Protein AF-A0A0M3JPG9-F1 (afdb_monomer_lite)

InterPro domains:
  IPR006166 ERCC4 domain [PF02732] (2-61)
  IPR011335 Restriction endonuclease type II-like [SSF52980] (1-60)

Secondary structure (DSSP, 8-state):
--GGGSSHHHHHHHTT--------SS-SEEEETTEEE----HHHHHHHHHTTHHHHHHHHHHHHHTT-

Structure (mmCIF, N/CA/C/O backbone):
data_AF-A0A0M3JPG9-F1
#
_entry.id   AF-A0A0M3JPG9-F1
#
loop_
_atom_site.group_PDB
_atom_site.id
_atom_site.type_symbol
_atom_site.label_atom_id
_atom_site.label_alt_id
_atom_site.label_comp_id
_atom_site.label_asym_id
_atom_site.label_entity_id
_atom_site.label_seq_id
_atom_site.pdbx_PDB_ins_code
_atom_site.Cartn_x
_atom_site.Cartn_y
_atom_site.Cartn_z
_atom_site.occupancy
_atom_site.B_iso_or_equiv
_atom_site.auth_seq_id
_atom_site.auth_comp_id
_atom_site.auth_asym_id
_atom_site.auth_atom_id
_atom_site.pdbx_PDB_model_num
ATOM 1 N N . MET A 1 1 ? -8.431 10.772 -0.499 1.00 54.66 1 MET A N 1
ATOM 2 C CA . MET A 1 1 ? -9.679 10.594 -1.287 1.00 54.66 1 MET A CA 1
ATOM 3 C C . MET A 1 1 ? -9.598 9.504 -2.361 1.00 54.66 1 MET A C 1
ATOM 5 O O . MET A 1 1 ? -10.632 8.927 -2.646 1.00 54.66 1 MET A O 1
ATOM 9 N N . ARG A 1 2 ? -8.422 9.196 -2.944 1.00 67.31 2 ARG A N 1
ATOM 10 C CA . ARG A 1 2 ? -8.285 8.218 -4.046 1.00 67.31 2 ARG A CA 1
ATOM 11 C C . ARG A 1 2 ? -8.787 6.807 -3.709 1.00 67.31 2 ARG A C 1
ATOM 13 O O . ARG A 1 2 ? -9.624 6.307 -4.447 1.00 67.31 2 ARG A O 1
ATOM 20 N N . GLU A 1 3 ? -8.370 6.217 -2.585 1.00 75.44 3 GLU A N 1
ATOM 21 C CA . GLU A 1 3 ? -8.810 4.852 -2.246 1.00 75.44 3 GLU A CA 1
ATOM 22 C C . GLU A 1 3 ? -10.167 4.747 -1.541 1.00 75.44 3 GLU A C 1
ATOM 24 O O . GLU A 1 3 ? -10.778 3.687 -1.547 1.00 75.44 3 GLU A O 1
ATOM 29 N N . PHE A 1 4 ? -10.716 5.847 -1.019 1.00 72.44 4 PHE A N 1
ATOM 30 C CA . PHE A 1 4 ? -12.089 5.847 -0.485 1.00 72.44 4 PHE A CA 1
ATOM 31 C C . PHE A 1 4 ? -13.162 5.681 -1.570 1.00 72.44 4 PHE A C 1
ATOM 33 O O . PHE A 1 4 ? -14.317 5.426 -1.246 1.00 72.44 4 PHE A O 1
ATOM 40 N N . ASN A 1 5 ? -12.781 5.802 -2.844 1.00 78.56 5 ASN A N 1
ATOM 41 C CA . ASN A 1 5 ? -13.653 5.516 -3.978 1.00 78.56 5 ASN A CA 1
ATOM 42 C C . ASN A 1 5 ? -13.662 4.027 -4.363 1.00 78.56 5 ASN A C 1
ATOM 44 O O . ASN A 1 5 ? -14.439 3.641 -5.234 1.00 78.56 5 ASN A O 1
ATOM 48 N N . SER A 1 6 ? -12.804 3.194 -3.763 1.00 83.12 6 SER A N 1
ATOM 49 C CA . SER A 1 6 ? -12.833 1.745 -3.959 1.00 83.12 6 SER A CA 1
ATOM 50 C C . SER A 1 6 ? -13.626 1.051 -2.852 1.00 83.12 6 SER A C 1
ATOM 52 O O . SER A 1 6 ? -13.846 1.593 -1.771 1.00 83.12 6 SER A O 1
ATOM 54 N N . GLU A 1 7 ? -14.069 -0.179 -3.111 1.00 89.12 7 GLU A 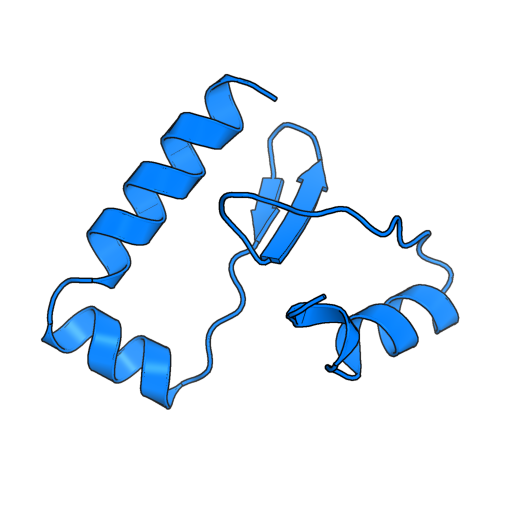N 1
ATOM 55 C CA . GLU A 1 7 ? -14.832 -0.957 -2.128 1.00 89.12 7 GLU A CA 1
ATOM 56 C C . GLU A 1 7 ? -13.961 -1.505 -0.986 1.00 89.12 7 GLU A C 1
ATOM 58 O O . GLU A 1 7 ? -14.482 -1.903 0.060 1.00 89.12 7 GLU A O 1
ATOM 63 N N . LEU A 1 8 ? -12.634 -1.547 -1.168 1.00 90.56 8 LEU A N 1
ATOM 64 C CA . LEU A 1 8 ? -11.732 -2.260 -0.265 1.00 90.56 8 LEU A CA 1
ATOM 65 C C . LEU A 1 8 ? -11.726 -1.672 1.158 1.00 90.56 8 LEU A C 1
ATOM 67 O O . LEU A 1 8 ? -11.924 -2.457 2.090 1.00 90.56 8 LEU A O 1
ATOM 71 N N . PRO A 1 9 ? -11.599 -0.343 1.373 1.00 90.94 9 PRO A N 1
ATOM 72 C CA . PRO A 1 9 ? -11.678 0.231 2.717 1.00 90.94 9 PRO A CA 1
ATOM 73 C C . PRO A 1 9 ? -12.991 -0.117 3.425 1.00 90.94 9 PRO A C 1
ATOM 75 O O . PRO A 1 9 ? -12.993 -0.460 4.604 1.00 90.94 9 PRO A O 1
ATOM 78 N N . THR A 1 10 ? -14.116 -0.103 2.701 1.00 91.69 10 THR A N 1
ATOM 79 C CA . THR A 1 10 ? -15.429 -0.447 3.263 1.00 91.69 10 THR A CA 1
ATOM 80 C C . THR A 1 10 ? -15.525 -1.922 3.646 1.00 91.69 10 THR A C 1
ATOM 82 O O . THR A 1 10 ? -16.060 -2.246 4.707 1.00 91.69 10 THR A O 1
ATOM 85 N N . VAL A 1 11 ? -15.025 -2.832 2.806 1.00 93.94 11 VAL A N 1
ATOM 86 C CA . VAL A 1 11 ? -15.040 -4.275 3.097 1.00 93.94 11 VAL A CA 1
ATOM 87 C C . VAL A 1 11 ? -14.166 -4.598 4.307 1.00 93.94 11 VAL A C 1
ATOM 89 O O . VAL A 1 11 ? -14.585 -5.373 5.166 1.00 93.94 11 VAL A O 1
ATOM 92 N N . VAL A 1 12 ? -12.978 -3.998 4.391 1.00 92.88 12 VAL A N 1
ATOM 93 C CA . VAL A 1 12 ? -12.041 -4.185 5.508 1.00 92.88 12 VAL A CA 1
ATOM 94 C C . VAL A 1 12 ? -12.646 -3.661 6.813 1.00 92.88 12 VAL A C 1
ATOM 96 O O . VAL A 1 12 ? -12.666 -4.388 7.806 1.00 92.88 12 VAL A O 1
ATOM 99 N N . TYR A 1 13 ? -13.267 -2.479 6.779 1.00 93.69 13 TYR A N 1
ATOM 100 C CA . TYR A 1 13 ? -13.991 -1.927 7.925 1.00 93.69 13 TYR A CA 1
ATOM 101 C C . TYR A 1 13 ? -15.121 -2.846 8.409 1.00 93.69 13 TYR A C 1
ATOM 103 O O . TYR A 1 13 ? -15.205 -3.187 9.587 1.00 93.69 13 TYR A O 1
ATOM 111 N N . LYS A 1 14 ? -15.959 -3.343 7.488 1.00 94.81 14 LYS A N 1
ATOM 112 C CA . LYS A 1 14 ? -17.055 -4.276 7.814 1.00 94.81 14 LYS A CA 1
ATOM 113 C C . LYS A 1 14 ? -16.576 -5.610 8.394 1.00 94.81 14 LYS A C 1
ATOM 115 O O . LYS A 1 14 ? -17.357 -6.291 9.052 1.00 94.81 14 LYS A O 1
ATOM 120 N N . ARG A 1 15 ? -15.320 -5.996 8.153 1.00 96.06 15 ARG A N 1
ATOM 121 C CA . ARG A 1 15 ? -14.692 -7.195 8.733 1.00 96.06 15 ARG A CA 1
ATOM 122 C C . ARG A 1 15 ? -14.102 -6.957 10.129 1.00 96.06 15 ARG A C 1
ATOM 124 O O . ARG A 1 15 ? -13.551 -7.891 10.701 1.00 96.06 15 ARG A O 1
ATOM 131 N N . GLY A 1 16 ? -14.252 -5.754 10.684 1.00 94.62 16 GLY A N 1
ATOM 132 C CA . GLY A 1 16 ? -13.839 -5.417 12.046 1.00 94.62 16 GLY A CA 1
ATOM 133 C C . GLY A 1 16 ? -12.430 -4.835 12.159 1.00 94.62 16 GLY A C 1
ATOM 134 O O . GLY A 1 16 ? -11.928 -4.698 13.270 1.00 94.62 16 GLY A O 1
ATOM 135 N N . THR A 1 17 ? -11.783 -4.493 11.042 1.00 94.00 17 THR A N 1
ATOM 136 C CA . THR A 1 17 ? -10.521 -3.745 11.059 1.00 94.00 17 THR A CA 1
ATOM 137 C C . THR A 1 17 ? -10.821 -2.253 11.122 1.00 94.00 17 THR A C 1
ATOM 139 O O . THR A 1 17 ? -11.622 -1.757 10.334 1.00 94.00 17 THR A O 1
ATOM 142 N N . ASP A 1 18 ? -10.175 -1.529 12.033 1.00 93.69 18 ASP A N 1
ATOM 143 C CA . ASP A 1 18 ? -10.316 -0.076 12.070 1.00 93.69 18 ASP A CA 1
ATOM 144 C C . ASP A 1 18 ? -9.642 0.557 10.845 1.00 93.69 18 ASP A C 1
ATOM 146 O O . ASP A 1 18 ? -8.518 0.203 10.482 1.00 93.69 18 ASP A O 1
ATOM 150 N N . VAL A 1 19 ? -10.349 1.467 10.178 1.00 92.62 19 VAL A N 1
ATOM 151 C CA . VAL A 1 19 ? -9.888 2.111 8.944 1.00 92.62 19 VAL A CA 1
ATOM 152 C C . VAL A 1 19 ? -9.847 3.607 9.180 1.00 92.62 19 VAL A C 1
ATOM 154 O O . VAL A 1 19 ? -10.875 4.284 9.207 1.00 92.62 19 VAL A O 1
ATOM 157 N N . ILE A 1 20 ? -8.632 4.128 9.309 1.00 92.06 20 ILE A N 1
ATOM 158 C CA . ILE A 1 20 ? -8.393 5.549 9.536 1.00 92.06 20 ILE A CA 1
ATOM 159 C C . ILE A 1 20 ? -8.208 6.236 8.185 1.00 92.06 20 ILE A C 1
ATOM 161 O O . ILE A 1 20 ? -7.338 5.877 7.390 1.00 92.06 20 ILE A O 1
ATOM 165 N N . ALA A 1 21 ? -9.032 7.248 7.918 1.00 90.69 21 ALA A N 1
ATOM 166 C CA . ALA A 1 21 ? -8.891 8.065 6.724 1.00 90.69 21 ALA A CA 1
ATOM 167 C C . ALA A 1 21 ? -7.671 8.987 6.850 1.00 90.69 21 ALA A C 1
ATOM 169 O O . ALA A 1 21 ? -7.676 9.923 7.646 1.00 90.69 21 ALA A O 1
ATOM 170 N N . ALA A 1 22 ? -6.654 8.756 6.023 1.00 89.81 22 ALA A N 1
ATOM 171 C CA . ALA A 1 22 ? -5.476 9.610 5.924 1.00 89.81 22 ALA A CA 1
ATOM 172 C C . ALA A 1 22 ? -5.200 9.986 4.463 1.00 89.81 22 ALA A C 1
ATOM 174 O O . ALA A 1 22 ? -5.592 9.283 3.527 1.00 89.81 22 ALA A O 1
ATOM 175 N N . THR A 1 23 ? -4.528 11.118 4.262 1.00 89.44 23 THR A N 1
ATOM 176 C CA . THR A 1 23 ? -3.939 11.452 2.961 1.00 89.44 23 THR A CA 1
ATOM 177 C C . THR A 1 23 ? -2.476 11.053 3.013 1.00 89.44 23 THR A C 1
ATOM 179 O O . THR A 1 23 ? -1.715 11.640 3.774 1.00 89.44 23 THR A O 1
ATOM 182 N N . LEU A 1 24 ? -2.113 10.039 2.233 1.00 88.75 24 LEU A N 1
ATOM 183 C CA . LEU A 1 24 ? -0.746 9.546 2.125 1.00 88.75 24 LEU A CA 1
ATOM 184 C C . LEU A 1 24 ? -0.079 10.163 0.892 1.00 88.75 24 LEU A C 1
ATOM 186 O O . LEU A 1 24 ? -0.709 10.286 -0.163 1.00 88.75 24 LEU A O 1
ATOM 190 N N . GLU A 1 25 ? 1.183 10.566 1.031 1.00 88.31 25 GLU A N 1
ATOM 191 C CA . GLU A 1 25 ? 1.983 11.064 -0.096 1.00 88.31 25 GLU A CA 1
ATOM 192 C C . GLU A 1 25 ? 2.470 9.918 -0.996 1.00 88.31 25 GLU A C 1
ATOM 194 O O . GLU A 1 25 ? 2.589 10.097 -2.209 1.00 88.31 25 GLU A O 1
ATOM 199 N N . VAL A 1 26 ? 2.699 8.738 -0.409 1.00 89.19 26 VAL A N 1
ATOM 200 C CA . VAL A 1 26 ? 3.101 7.493 -1.082 1.00 89.19 26 VAL A CA 1
ATOM 201 C C . VAL A 1 26 ? 2.335 6.304 -0.495 1.00 89.19 26 VAL A C 1
ATOM 203 O O . VAL A 1 26 ? 1.923 6.364 0.664 1.00 89.19 26 VAL A O 1
ATOM 206 N N . ALA A 1 27 ? 2.207 5.221 -1.271 1.00 91.81 27 ALA A N 1
ATOM 207 C CA . ALA A 1 27 ? 1.403 4.038 -0.952 1.00 91.81 27 ALA A CA 1
ATOM 208 C C . ALA A 1 27 ? -0.111 4.314 -0.828 1.00 91.81 27 ALA A C 1
ATOM 210 O O . ALA A 1 27 ? -0.568 5.455 -0.741 1.00 91.81 27 ALA A O 1
ATOM 211 N N . ASP A 1 28 ? -0.898 3.238 -0.810 1.00 91.50 28 ASP A N 1
ATOM 212 C CA . ASP A 1 28 ? -2.358 3.289 -0.677 1.00 91.50 28 ASP A CA 1
ATOM 213 C C . ASP A 1 28 ? -2.823 2.957 0.747 1.00 91.50 28 ASP A C 1
ATOM 215 O O . ASP A 1 28 ? -3.826 3.499 1.218 1.00 91.50 28 ASP A O 1
ATOM 219 N N . TYR A 1 29 ? -2.076 2.101 1.453 1.00 92.69 29 TYR A N 1
ATOM 220 C CA . TYR A 1 29 ? -2.355 1.707 2.834 1.00 92.69 29 TYR A CA 1
ATOM 221 C C . TYR A 1 29 ? -1.067 1.609 3.656 1.00 92.69 29 TYR A C 1
ATOM 223 O O . TYR A 1 29 ? -0.042 1.138 3.167 1.00 92.69 29 TYR A O 1
ATOM 231 N N . VAL A 1 30 ? -1.144 1.973 4.936 1.00 93.06 30 VAL A N 1
ATOM 232 C CA . VAL A 1 30 ? -0.105 1.704 5.942 1.00 93.06 30 VAL A CA 1
ATOM 233 C C . VAL A 1 30 ? -0.725 0.797 6.998 1.00 93.06 30 VAL A C 1
ATOM 235 O O . VAL A 1 30 ? -1.708 1.171 7.633 1.00 93.06 30 VAL A O 1
ATOM 238 N N . LEU A 1 31 ? -0.192 -0.417 7.137 1.00 92.25 31 LEU A N 1
ATOM 239 C CA . LEU A 1 31 ? -0.701 -1.427 8.073 1.00 92.25 31 LEU A CA 1
ATOM 240 C C . LEU A 1 31 ? 0.049 -1.390 9.408 1.00 92.25 31 LEU A C 1
ATOM 242 O O . LEU A 1 31 ? -0.510 -1.722 10.450 1.00 92.25 31 LEU A O 1
ATOM 246 N N . SER A 1 32 ? 1.320 -0.996 9.372 1.00 91.19 32 SER A N 1
ATOM 247 C CA . SER A 1 32 ? 2.168 -0.760 10.540 1.00 91.19 32 SER A CA 1
ATOM 248 C C . SER A 1 32 ? 3.307 0.198 10.159 1.00 91.19 32 SER A C 1
ATOM 250 O O . SER A 1 32 ? 3.509 0.433 8.965 1.00 91.19 32 SER A O 1
ATOM 252 N N . PRO A 1 33 ? 4.103 0.706 11.122 1.00 89.38 33 PRO A N 1
ATOM 253 C CA . PRO A 1 33 ? 5.253 1.561 10.809 1.00 89.38 33 PRO A CA 1
ATOM 254 C C . PRO A 1 33 ? 6.277 0.911 9.862 1.00 89.38 33 PRO A C 1
ATOM 256 O O . PRO A 1 33 ? 7.040 1.604 9.211 1.00 89.38 33 PRO A O 1
ATOM 259 N N . GLN A 1 34 ? 6.284 -0.422 9.742 1.00 89.94 34 GLN A N 1
ATOM 260 C CA . GLN A 1 34 ? 7.198 -1.172 8.870 1.00 89.94 34 GLN A CA 1
ATOM 261 C C . GLN A 1 34 ? 6.513 -1.789 7.642 1.00 89.94 34 GLN A C 1
ATOM 263 O O . GLN A 1 34 ? 7.186 -2.422 6.830 1.00 89.94 34 GLN A O 1
ATOM 268 N N . ILE A 1 35 ? 5.187 -1.664 7.509 1.00 91.94 35 ILE A N 1
ATOM 269 C CA . ILE A 1 35 ? 4.424 -2.287 6.421 1.00 91.94 35 ILE A CA 1
ATOM 270 C C . ILE A 1 35 ? 3.522 -1.260 5.734 1.00 91.94 35 ILE A C 1
ATOM 272 O O . ILE A 1 35 ? 2.487 -0.858 6.273 1.00 91.94 35 ILE A O 1
ATOM 276 N N . ALA A 1 36 ? 3.880 -0.908 4.500 1.00 94.06 36 ALA A N 1
ATOM 277 C CA . ALA A 1 36 ? 3.041 -0.165 3.567 1.00 94.06 36 ALA A CA 1
ATOM 278 C C . ALA A 1 36 ? 2.654 -1.043 2.373 1.00 94.06 36 ALA A C 1
ATOM 280 O O . ALA A 1 36 ? 3.379 -1.959 1.979 1.00 94.06 36 ALA A O 1
ATOM 281 N N . VAL A 1 37 ? 1.492 -0.755 1.797 1.00 93.25 37 VAL A N 1
ATOM 282 C CA . VAL A 1 37 ? 0.922 -1.475 0.660 1.00 93.25 37 VAL A CA 1
ATOM 283 C C . VAL A 1 37 ? 0.559 -0.470 -0.426 1.00 93.25 37 VAL A C 1
ATOM 285 O O . VAL A 1 37 ? -0.245 0.434 -0.208 1.00 93.25 37 VAL A O 1
ATOM 288 N N . GLU A 1 38 ? 1.130 -0.660 -1.611 1.00 93.06 38 GLU A N 1
ATOM 289 C CA . GLU A 1 38 ? 0.715 -0.010 -2.857 1.00 93.06 38 GLU A CA 1
ATOM 290 C C . GLU A 1 38 ? -0.222 -0.970 -3.594 1.00 93.06 38 GLU A C 1
ATOM 292 O O . GLU A 1 38 ? 0.151 -2.104 -3.916 1.00 93.06 38 GLU A O 1
ATOM 297 N N . ARG A 1 39 ? -1.447 -0.534 -3.870 1.00 92.38 39 ARG A N 1
ATOM 298 C CA . ARG A 1 39 ? -2.417 -1.303 -4.635 1.00 92.38 39 ARG A CA 1
ATOM 299 C C . ARG A 1 39 ? -2.276 -0.940 -6.107 1.00 92.38 39 ARG A C 1
ATOM 301 O O . ARG A 1 39 ? -2.282 0.215 -6.519 1.00 92.38 39 ARG A O 1
ATOM 308 N N . LYS A 1 40 ? -2.146 -1.957 -6.953 1.00 91.69 40 LYS A N 1
ATOM 309 C CA . LYS A 1 40 ? -1.956 -1.760 -8.391 1.00 91.69 40 LYS A CA 1
ATOM 310 C C . LYS A 1 40 ? -2.811 -2.739 -9.178 1.00 91.69 40 LYS A C 1
ATOM 312 O O . LYS A 1 40 ? -2.884 -3.915 -8.827 1.00 91.69 40 LYS A O 1
ATOM 317 N N . SER A 1 41 ? -3.496 -2.256 -10.215 1.00 93.12 41 SER A N 1
ATOM 318 C CA . SER A 1 41 ? -4.203 -3.141 -11.146 1.00 93.12 41 SER A CA 1
ATOM 319 C C . SER A 1 41 ? -3.195 -3.914 -11.998 1.00 93.12 41 SER A C 1
ATOM 321 O O . SER A 1 41 ? -2.047 -3.492 -12.144 1.00 93.12 41 SER A O 1
ATOM 323 N N . LEU A 1 42 ? -3.620 -5.036 -12.584 1.00 95.88 42 LEU A N 1
ATOM 324 C CA . LEU A 1 42 ? -2.751 -5.838 -13.449 1.00 95.8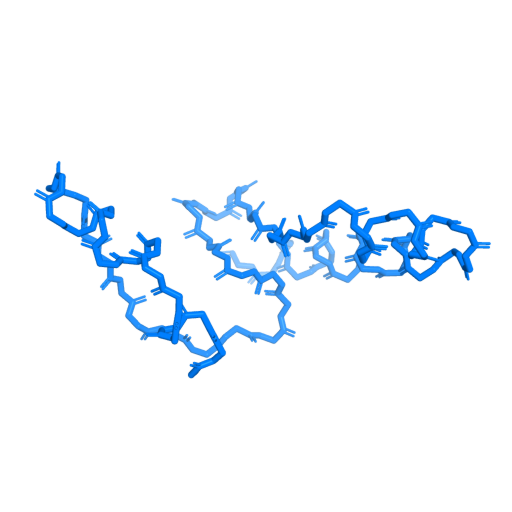8 42 LEU A CA 1
ATOM 325 C C . LEU A 1 42 ? -2.216 -5.019 -14.634 1.00 95.88 42 LEU A C 1
ATOM 327 O O . LEU A 1 42 ? -1.026 -5.079 -14.931 1.00 95.88 42 LEU A O 1
ATOM 331 N N . ASP A 1 43 ? -3.077 -4.214 -15.258 1.00 96.19 43 ASP A N 1
ATOM 332 C CA . ASP A 1 43 ? -2.698 -3.377 -16.398 1.00 96.19 43 ASP A CA 1
ATOM 333 C C . ASP A 1 43 ? -1.710 -2.272 -15.995 1.00 96.19 43 ASP A C 1
ATOM 335 O O . ASP A 1 43 ? -0.711 -2.063 -16.684 1.00 96.19 43 ASP A O 1
ATOM 339 N N . ASP A 1 44 ? -1.934 -1.594 -14.858 1.00 94.50 44 ASP A N 1
ATOM 340 C CA . ASP A 1 44 ? -1.002 -0.571 -14.360 1.00 9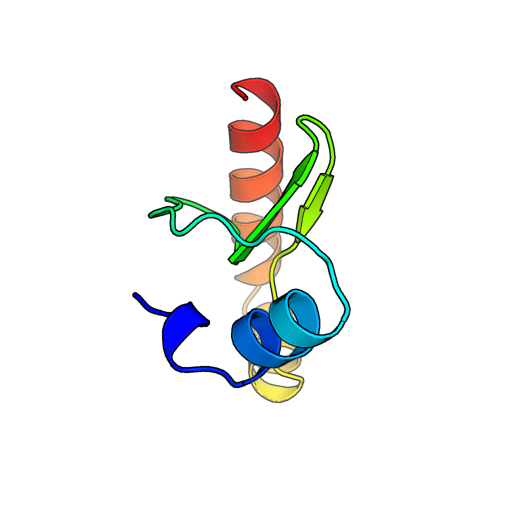4.50 44 ASP A CA 1
ATOM 341 C C . ASP A 1 44 ? 0.334 -1.201 -13.941 1.00 94.50 44 ASP A C 1
ATOM 343 O O . ASP A 1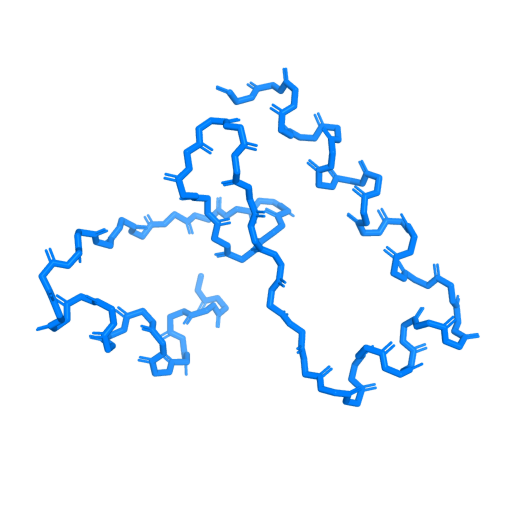 44 ? 1.397 -0.625 -14.175 1.00 94.50 44 ASP A O 1
ATOM 347 N N . LEU A 1 45 ? 0.313 -2.417 -13.387 1.00 96.06 45 LEU A N 1
ATOM 348 C CA . LEU A 1 45 ? 1.520 -3.174 -13.068 1.00 96.06 45 LEU A CA 1
ATOM 349 C C . LEU A 1 45 ? 2.304 -3.530 -14.336 1.00 96.06 45 LEU A C 1
ATOM 351 O O . LEU A 1 45 ? 3.494 -3.238 -14.414 1.00 96.06 45 LEU A O 1
ATOM 355 N N . ALA A 1 46 ? 1.651 -4.102 -15.349 1.00 97.50 46 ALA A N 1
ATOM 356 C CA . ALA A 1 46 ? 2.298 -4.449 -16.611 1.00 97.50 46 ALA A CA 1
ATOM 357 C C . ALA A 1 46 ? 2.913 -3.210 -17.279 1.00 97.50 46 ALA A C 1
ATOM 359 O O . ALA A 1 46 ? 4.089 -3.208 -17.640 1.00 97.50 46 ALA A O 1
ATOM 360 N N . GLN A 1 47 ? 2.152 -2.116 -17.367 1.00 97.44 47 GLN A N 1
ATOM 361 C CA . GLN A 1 47 ? 2.640 -0.871 -17.956 1.00 97.44 47 GLN A CA 1
ATOM 362 C C . GLN A 1 47 ? 3.782 -0.250 -17.145 1.00 97.44 47 GLN A C 1
ATOM 364 O O . GLN A 1 47 ? 4.763 0.207 -17.733 1.00 97.44 47 GLN A O 1
ATOM 369 N N . SER A 1 48 ? 3.672 -0.227 -15.814 1.00 96.31 48 SER A N 1
ATOM 370 C CA . SER A 1 48 ? 4.699 0.340 -14.930 1.00 96.31 48 SER A CA 1
ATOM 371 C C . SER A 1 48 ? 5.998 -0.466 -14.921 1.00 96.31 48 SER A C 1
ATOM 373 O O . SER A 1 48 ? 7.071 0.117 -14.768 1.00 96.31 48 SER A O 1
ATOM 375 N N . LEU A 1 49 ? 5.922 -1.782 -15.128 1.00 97.06 49 LEU A N 1
ATOM 376 C CA . LEU A 1 49 ? 7.085 -2.635 -15.363 1.00 97.06 49 LEU A CA 1
ATOM 377 C C . LEU A 1 49 ? 7.718 -2.324 -16.721 1.00 97.06 49 LEU A C 1
ATOM 379 O O . LEU A 1 49 ? 8.919 -2.074 -16.789 1.00 97.06 49 LEU A O 1
ATOM 383 N N . CYS A 1 50 ? 6.914 -2.268 -17.787 1.00 97.19 50 CYS A N 1
ATOM 384 C CA . CYS A 1 50 ? 7.402 -1.986 -19.138 1.00 97.19 50 CYS A CA 1
ATOM 385 C C . CYS A 1 50 ? 8.105 -0.625 -19.253 1.00 97.19 50 CYS A C 1
ATOM 387 O O . CYS A 1 50 ? 9.074 -0.504 -19.997 1.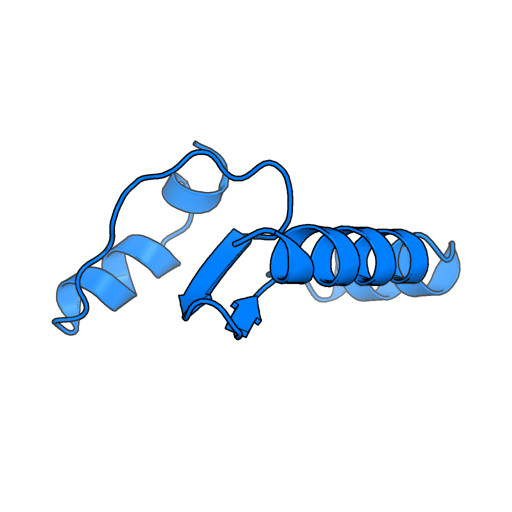00 97.19 50 CYS A O 1
ATOM 389 N N . ASN A 1 51 ? 7.633 0.398 -18.536 1.00 96.25 51 ASN A N 1
ATOM 390 C CA . ASN A 1 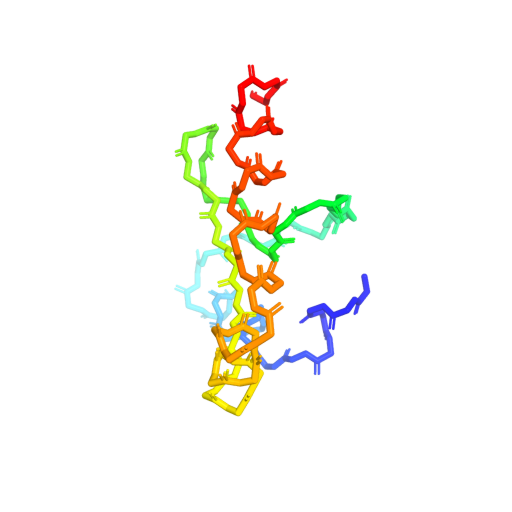51 ? 8.217 1.744 -18.575 1.00 96.25 51 ASN A CA 1
ATOM 391 C C . ASN A 1 51 ? 9.137 2.066 -17.379 1.00 96.25 51 ASN A C 1
ATOM 393 O O . ASN A 1 51 ? 9.613 3.195 -17.262 1.00 96.25 51 ASN A O 1
ATOM 397 N N . GLY A 1 52 ? 9.370 1.104 -16.480 1.00 95.50 52 GLY A N 1
ATOM 398 C CA . GLY A 1 52 ? 10.225 1.257 -15.301 1.00 95.50 52 GLY A CA 1
ATOM 399 C C . GLY A 1 52 ? 9.693 2.190 -14.204 1.00 95.50 52 GLY A C 1
ATOM 400 O O . GLY A 1 52 ? 10.399 2.440 -13.226 1.00 95.50 52 GLY A O 1
ATOM 401 N N . ARG A 1 53 ? 8.459 2.705 -14.311 1.00 95.75 53 ARG A N 1
ATOM 402 C CA . ARG A 1 53 ? 7.832 3.556 -13.282 1.00 95.75 53 ARG A CA 1
ATOM 403 C C . ARG A 1 53 ? 7.749 2.852 -11.928 1.00 95.75 53 ARG A C 1
ATOM 405 O O . ARG A 1 53 ? 7.916 3.518 -10.909 1.00 95.75 53 ARG A O 1
ATOM 412 N N . VAL A 1 54 ? 7.545 1.533 -11.918 1.00 94.81 54 VAL A N 1
ATOM 413 C CA . VAL A 1 54 ? 7.372 0.752 -10.681 1.00 94.81 54 VAL A CA 1
ATOM 414 C C . VAL A 1 54 ? 8.586 0.843 -9.753 1.00 94.81 54 VAL A C 1
ATOM 416 O O . VAL A 1 54 ? 8.423 0.927 -8.542 1.00 94.81 54 VAL A O 1
ATOM 419 N N . PHE A 1 55 ? 9.802 0.919 -10.301 1.00 95.69 55 PHE A N 1
ATOM 420 C CA . PHE A 1 55 ? 11.025 1.000 -9.498 1.00 95.69 55 PHE A CA 1
ATOM 421 C C . PHE A 1 55 ? 11.104 2.314 -8.718 1.00 95.69 55 PHE A C 1
ATOM 423 O O . PHE A 1 55 ? 11.404 2.311 -7.531 1.00 95.69 55 PHE A O 1
ATOM 430 N N . LYS A 1 56 ? 10.722 3.432 -9.351 1.00 93.88 56 LYS A N 1
ATOM 431 C CA . LYS A 1 56 ? 10.648 4.733 -8.669 1.00 93.88 56 LYS A CA 1
ATOM 432 C C . LYS A 1 56 ? 9.605 4.733 -7.554 1.00 93.88 56 LYS A C 1
ATOM 434 O O . LYS A 1 56 ? 9.822 5.361 -6.526 1.00 93.88 56 LYS A O 1
ATOM 439 N N . GLN A 1 57 ? 8.480 4.049 -7.763 1.00 92.00 57 GLN A N 1
ATOM 440 C CA . GLN A 1 57 ? 7.434 3.925 -6.745 1.00 92.00 57 GLN A CA 1
ATOM 441 C C . GLN A 1 57 ? 7.930 3.117 -5.542 1.00 92.00 57 GLN A C 1
ATOM 443 O O . GLN A 1 57 ? 7.706 3.532 -4.410 1.00 92.00 57 GLN A O 1
ATOM 448 N N . ILE A 1 58 ? 8.647 2.013 -5.779 1.00 93.75 58 ILE A N 1
ATOM 449 C CA . ILE A 1 58 ? 9.252 1.206 -4.710 1.00 93.75 58 ILE A CA 1
ATOM 450 C C . ILE A 1 58 ? 10.230 2.054 -3.890 1.00 93.75 58 ILE A C 1
ATOM 452 O O . ILE A 1 58 ? 10.079 2.120 -2.674 1.00 93.75 58 ILE A O 1
ATOM 456 N N . ASP A 1 59 ? 11.153 2.769 -4.541 1.00 94.06 59 ASP A N 1
ATOM 457 C CA . ASP A 1 59 ? 12.117 3.629 -3.841 1.00 94.06 59 ASP A CA 1
ATOM 458 C C . ASP A 1 59 ? 11.417 4.700 -2.989 1.00 94.06 59 ASP A C 1
ATOM 460 O O . ASP A 1 59 ? 11.770 4.909 -1.830 1.00 94.06 59 ASP A O 1
ATOM 464 N N . GLN A 1 60 ? 10.390 5.358 -3.536 1.00 91.94 60 GLN A N 1
ATOM 465 C CA . GLN A 1 60 ? 9.616 6.377 -2.818 1.00 91.94 60 GLN A CA 1
ATOM 466 C C . GLN A 1 60 ? 8.915 5.813 -1.577 1.00 91.94 60 GLN A C 1
ATOM 468 O O . GLN A 1 60 ? 8.964 6.434 -0.514 1.00 91.94 60 GLN A O 1
ATOM 473 N N . VAL A 1 61 ? 8.291 4.636 -1.697 1.00 91.31 61 VAL A N 1
ATOM 474 C CA . VAL A 1 61 ? 7.637 3.969 -0.565 1.00 91.31 61 VAL A CA 1
ATOM 475 C C . VAL A 1 61 ? 8.676 3.582 0.485 1.00 91.31 61 VAL A C 1
ATOM 477 O O . VAL A 1 61 ? 8.497 3.918 1.652 1.00 91.31 61 VAL A O 1
ATOM 480 N N . THR A 1 62 ? 9.789 2.956 0.088 1.00 89.81 62 THR A N 1
ATOM 481 C CA . THR A 1 62 ? 10.861 2.552 1.011 1.00 89.81 62 THR A CA 1
ATOM 482 C C . THR A 1 62 ? 11.445 3.738 1.774 1.00 89.81 62 THR A C 1
ATOM 484 O O . THR A 1 62 ? 11.636 3.642 2.985 1.00 89.81 62 THR A O 1
ATOM 487 N N . VAL A 1 63 ? 11.699 4.860 1.097 1.00 87.38 63 VAL A N 1
ATOM 488 C CA . VAL A 1 63 ? 12.226 6.068 1.743 1.00 87.38 63 VAL A CA 1
ATOM 489 C C . VAL A 1 63 ? 11.229 6.618 2.758 1.00 87.38 63 VAL A C 1
ATOM 491 O O . VAL A 1 63 ? 11.625 6.883 3.887 1.00 87.38 63 VAL A O 1
ATOM 494 N N . MET A 1 64 ? 9.944 6.741 2.410 1.00 85.50 64 MET A N 1
ATOM 495 C CA . MET A 1 64 ? 8.935 7.245 3.349 1.00 85.50 64 MET A CA 1
ATOM 496 C C . MET A 1 64 ? 8.777 6.338 4.574 1.00 85.50 64 MET A C 1
ATOM 498 O O . MET A 1 64 ? 8.667 6.839 5.688 1.00 85.50 64 MET A O 1
ATOM 502 N N . MET A 1 65 ? 8.814 5.014 4.389 1.00 84.81 65 MET A N 1
ATOM 503 C CA . MET A 1 65 ? 8.718 4.057 5.498 1.00 84.81 65 MET A CA 1
ATOM 504 C C . MET A 1 65 ? 9.840 4.218 6.534 1.00 84.81 65 MET A C 1
ATOM 506 O O . MET A 1 65 ? 9.673 3.798 7.668 1.00 84.81 65 MET A O 1
ATOM 510 N N . ALA A 1 66 ? 10.976 4.824 6.176 1.00 81.50 66 ALA A N 1
ATOM 511 C CA . ALA A 1 66 ? 12.051 5.102 7.127 1.00 81.50 66 ALA A CA 1
ATOM 512 C C . ALA A 1 66 ? 11.774 6.316 8.041 1.00 81.50 66 ALA A C 1
ATOM 514 O O . ALA A 1 66 ? 12.512 6.522 9.004 1.00 81.50 66 ALA A O 1
ATOM 515 N N . PHE A 1 67 ? 10.753 7.127 7.737 1.00 75.75 67 PHE A N 1
ATOM 516 C CA . PHE A 1 67 ? 10.401 8.351 8.471 1.00 75.75 67 PHE A CA 1
ATOM 517 C C . PHE A 1 67 ? 9.107 8.242 9.294 1.00 75.75 67 PHE A C 1
ATOM 519 O O . PHE A 1 67 ? 8.787 9.180 10.027 1.00 75.75 67 PHE A O 1
ATOM 526 N N . ILE A 1 68 ? 8.372 7.134 9.161 1.00 69.12 68 ILE A N 1
ATOM 527 C CA . ILE A 1 68 ? 7.134 6.824 9.897 1.00 69.12 68 ILE A CA 1
ATOM 528 C C . ILE A 1 68 ? 7.467 5.846 11.027 1.00 69.12 68 ILE A C 1
ATOM 530 O O . ILE A 1 68 ? 6.929 6.035 12.141 1.00 69.12 68 ILE A O 1
#

Organism: Anisakis simplex (NCBI:txid6269)

Foldseek 3Di:
DVCVPDCVLVVCVVVPDDRDDDDDPAADDDPDLQDGHHDDDPVRVVVCVVVVVVVVNVVVVVVVSVVD

Sequence (68 aa):
MREFNSELPTVVYKRGTDVIAATLEVADYVLSPQIAVERKSLDDLAQSLCNGRVFKQIDQVTVMMAFI

Radius of gyration: 13.18 Å; chains: 1; bounding box: 29×19×31 Å

pLDDT: mean 90.1, std 7.75, range [54.66, 97.5]